Protein AF-A0AAX0L512-F1 (afdb_monomer)

Nearest PDB structures (foldseek):
  3iv7-assembly1_B  TM=4.456E-01  e=7.443E+00  Corynebacterium glutamicum

Sequence (121 aa):
MRRSILAVALVLLPCAAQAHPLSQRMAQCSGLFHAMSTFMSDPARAEKLDKAGIAWRAAAVSQAQGEGQVDPAGYVARYQRESYEDWRGRGKLSAFSEDFRDWAKYCNSLAKSKGLTIMPD

pLDDT: mean 87.28, std 16.09, range [44.06, 98.56]

Foldseek 3Di:
DDDDDPDDPPPPDPPPPPPPQVLLLLLLQLLLLQLQLVVDPDVVSSVLSNQLSVLSLVVSLVSQVVVVPPRSNVSSVVSSNVNNCVSNVVPPCCCVDPVVVVSVVVNVVVCVVVVHPRDDD

Radius of gyration: 20.51 Å; Cα contacts (8 Å, |Δi|>4): 131; chains: 1; bounding box: 53×67×30 Å

Solvent-accessible surface area (backbone atoms only — not comparable to full-atom values): 6643 Å² total; per-residue (Å²): 141,83,86,81,81,81,80,81,81,78,80,80,71,76,81,74,76,76,74,73,58,66,22,49,57,33,6,30,44,12,9,41,30,42,30,53,21,75,65,46,87,50,65,71,59,16,51,55,29,37,54,25,12,51,50,28,40,54,53,10,28,55,42,19,50,76,70,65,45,93,53,23,62,62,55,25,53,49,38,16,47,56,31,19,53,50,49,48,72,60,34,79,67,37,75,75,37,68,66,41,52,53,49,54,51,48,45,52,54,53,28,58,78,67,73,46,93,48,74,82,129

Structure (mmCIF, N/CA/C/O backbone):
data_AF-A0AAX0L512-F1
#
_entry.id   AF-A0AAX0L512-F1
#
loop_
_atom_site.group_PDB
_atom_site.id
_atom_site.type_symbol
_atom_site.label_atom_id
_atom_site.label_alt_id
_atom_site.label_comp_id
_atom_site.label_asym_id
_atom_site.label_entity_id
_atom_site.label_seq_id
_atom_site.pdbx_PDB_ins_code
_atom_site.Cartn_x
_atom_site.Cartn_y
_atom_site.Cartn_z
_atom_site.occupancy
_atom_site.B_iso_or_equiv
_atom_site.auth_seq_id
_atom_site.auth_comp_id
_atom_site.auth_asym_id
_atom_site.auth_atom_id
_atom_site.pdbx_PDB_model_num
ATOM 1 N N . MET A 1 1 ? -40.399 55.710 11.648 1.00 46.66 1 MET A N 1
ATOM 2 C CA . MET A 1 1 ? -39.045 55.284 11.230 1.00 46.66 1 MET A CA 1
ATOM 3 C C . MET A 1 1 ? -38.701 54.000 11.968 1.00 46.66 1 MET A C 1
ATOM 5 O O . MET A 1 1 ? -38.545 54.038 13.179 1.00 46.66 1 MET A O 1
ATOM 9 N N . ARG A 1 2 ? -38.670 52.853 11.284 1.00 44.06 2 ARG A N 1
ATOM 10 C CA . ARG A 1 2 ? -38.240 51.578 11.878 1.00 44.06 2 ARG A CA 1
ATOM 11 C C . ARG A 1 2 ? -37.686 50.706 10.751 1.00 44.06 2 ARG A C 1
ATOM 13 O O . ARG A 1 2 ? -38.438 50.071 10.025 1.00 44.06 2 ARG A O 1
ATOM 20 N N . ARG A 1 3 ? -36.375 50.805 10.521 1.00 49.69 3 ARG A N 1
ATOM 21 C CA . ARG A 1 3 ? -35.648 49.953 9.574 1.00 49.69 3 ARG A CA 1
ATOM 22 C C . ARG A 1 3 ? -35.334 48.651 10.301 1.00 49.69 3 ARG A C 1
ATOM 24 O O . ARG A 1 3 ? -34.448 48.625 11.149 1.00 49.69 3 ARG A O 1
ATOM 31 N N . SER A 1 4 ? -36.109 47.611 10.020 1.00 53.38 4 SER A N 1
ATOM 32 C CA . SER A 1 4 ? -35.829 46.259 10.497 1.00 53.38 4 SER A CA 1
ATOM 33 C C . SER A 1 4 ? -34.590 45.733 9.775 1.00 53.38 4 SER A C 1
ATOM 35 O O . SER A 1 4 ? -34.595 45.563 8.558 1.00 53.38 4 SER A O 1
ATOM 37 N N . ILE A 1 5 ? -33.519 45.535 10.537 1.00 58.78 5 ILE A N 1
ATOM 38 C CA . ILE A 1 5 ? -32.277 44.896 10.107 1.00 58.78 5 ILE A CA 1
ATOM 39 C C . ILE A 1 5 ? -32.580 43.400 9.969 1.00 58.78 5 ILE A C 1
ATOM 41 O O . ILE A 1 5 ? -32.822 42.726 10.969 1.00 58.78 5 ILE A O 1
ATOM 45 N N . LEU A 1 6 ? -32.616 42.888 8.737 1.00 56.25 6 LEU A N 1
ATOM 46 C CA . LEU A 1 6 ? -32.681 41.451 8.477 1.00 56.25 6 LEU A CA 1
ATOM 47 C C . LEU A 1 6 ? -31.270 40.875 8.671 1.00 56.25 6 LEU A C 1
ATOM 49 O O . LEU A 1 6 ? -30.386 41.074 7.839 1.00 56.25 6 LEU A O 1
ATOM 53 N N . ALA A 1 7 ? -31.050 40.202 9.797 1.00 55.50 7 ALA A N 1
ATOM 54 C CA . ALA A 1 7 ? -29.836 39.440 10.053 1.00 55.50 7 ALA A CA 1
ATOM 55 C C . ALA A 1 7 ? -29.853 38.161 9.198 1.00 55.50 7 ALA A C 1
ATOM 57 O O . ALA A 1 7 ? -30.618 37.235 9.462 1.00 55.50 7 ALA A O 1
ATOM 58 N N . VAL A 1 8 ? -29.017 38.117 8.161 1.00 60.25 8 VAL A N 1
ATOM 59 C CA . VAL A 1 8 ? -28.722 36.892 7.410 1.00 60.25 8 VAL A CA 1
ATOM 60 C C . VAL A 1 8 ? -27.782 36.047 8.268 1.00 60.25 8 VAL A C 1
ATOM 62 O O . VAL A 1 8 ? -26.588 36.322 8.361 1.00 60.25 8 VAL A O 1
ATOM 65 N N . ALA A 1 9 ? -28.336 35.037 8.936 1.00 57.09 9 ALA A N 1
ATOM 66 C CA . ALA A 1 9 ? -27.562 34.004 9.610 1.00 57.09 9 ALA A CA 1
ATOM 67 C C . ALA A 1 9 ? -26.905 33.110 8.546 1.00 57.09 9 ALA A C 1
ATOM 69 O O . ALA A 1 9 ? -27.521 32.185 8.018 1.00 57.09 9 ALA A O 1
ATOM 70 N N . LEU A 1 10 ? -25.656 33.424 8.199 1.00 60.03 10 LEU A N 1
ATOM 71 C CA . LEU A 1 10 ? -24.809 32.569 7.377 1.00 60.03 10 LEU A CA 1
ATOM 72 C C . LEU A 1 10 ? -24.442 31.334 8.216 1.00 60.03 10 LEU A C 1
ATOM 74 O O . LEU A 1 10 ? -23.561 31.385 9.074 1.00 60.03 10 LEU A O 1
ATOM 78 N N . VAL A 1 11 ? -25.166 30.235 8.016 1.00 60.56 11 VAL A N 1
ATOM 79 C CA . VAL A 1 11 ? -24.847 28.938 8.620 1.00 60.56 11 VAL A CA 1
ATOM 80 C C . VAL A 1 11 ? -23.543 28.439 7.993 1.00 60.56 11 VAL A C 1
ATOM 82 O O . VAL A 1 11 ? -23.535 27.864 6.907 1.00 60.56 11 VAL A O 1
ATOM 85 N N . LEU A 1 12 ? -22.426 28.685 8.679 1.00 53.69 12 LEU A N 1
ATOM 86 C CA . LEU A 1 12 ? -21.143 28.027 8.447 1.00 53.69 12 LEU A CA 1
ATOM 87 C C . LEU A 1 12 ? -21.283 26.554 8.854 1.00 53.69 12 LEU A C 1
ATOM 89 O O . LEU A 1 12 ? -20.938 26.173 9.970 1.00 53.69 12 LEU A O 1
ATOM 93 N N . LEU A 1 13 ? -21.836 25.724 7.968 1.00 57.03 13 LEU A N 1
ATOM 94 C CA . LEU A 1 13 ? -21.725 24.274 8.098 1.00 57.03 13 LEU A CA 1
ATOM 95 C C . LEU A 1 13 ? -20.242 23.911 7.942 1.00 57.03 13 LEU A C 1
ATOM 97 O O . LEU A 1 13 ? -19.671 24.182 6.881 1.00 57.03 13 LEU A O 1
ATOM 101 N N . PRO A 1 14 ? -19.588 23.328 8.962 1.00 54.75 14 PRO A N 1
ATOM 102 C CA . PRO A 1 14 ? -18.237 22.834 8.790 1.00 54.75 14 PRO A CA 1
ATOM 103 C C . PRO A 1 14 ? -18.291 21.731 7.735 1.00 54.75 14 PRO A C 1
ATOM 105 O O . PRO A 1 14 ? -18.981 20.726 7.910 1.00 54.75 14 PRO A O 1
ATOM 108 N N . CYS A 1 15 ? -17.574 21.929 6.626 1.00 46.22 15 CYS A N 1
ATOM 109 C CA . CYS A 1 15 ? -17.217 20.849 5.718 1.00 46.22 15 CYS A CA 1
ATOM 110 C C . CYS A 1 15 ? -16.528 19.773 6.558 1.00 46.22 15 CYS A C 1
ATOM 112 O O . CYS A 1 15 ? -15.344 19.887 6.877 1.00 46.22 15 CYS A O 1
ATOM 114 N N . ALA A 1 16 ? -17.272 18.740 6.945 1.00 49.16 16 ALA A N 1
ATOM 115 C CA . ALA A 1 16 ? -16.690 17.494 7.386 1.00 49.16 16 ALA A CA 1
ATOM 116 C C . ALA A 1 16 ? -15.896 16.974 6.189 1.00 49.16 16 ALA A C 1
ATOM 118 O O . ALA A 1 16 ? -16.459 16.394 5.263 1.00 49.16 16 ALA A O 1
ATOM 119 N N . ALA A 1 17 ? -14.593 17.253 6.167 1.00 50.84 17 ALA A N 1
ATOM 120 C CA . ALA A 1 17 ? -13.665 16.537 5.319 1.00 50.84 17 ALA A CA 1
ATOM 121 C C . ALA A 1 17 ? -13.833 15.065 5.696 1.00 50.84 17 ALA A C 1
ATOM 123 O O . ALA A 1 17 ? -13.363 14.633 6.748 1.00 50.84 17 ALA A O 1
ATOM 124 N N . GLN A 1 18 ? -14.614 14.328 4.905 1.00 49.44 18 GLN A N 1
ATOM 125 C CA . GLN A 1 18 ? -14.831 12.906 5.106 1.00 49.44 18 GLN A 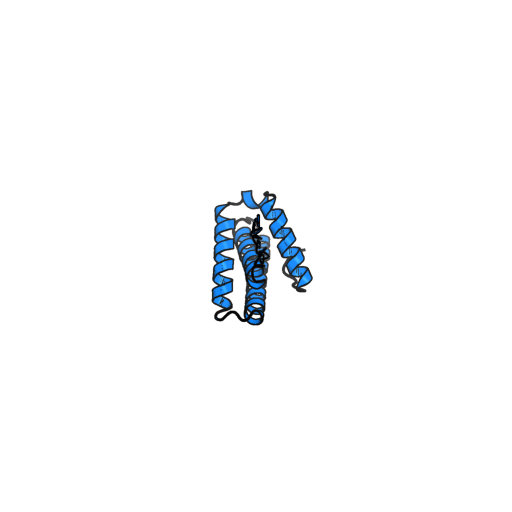CA 1
ATOM 126 C C . GLN A 1 18 ? -13.469 12.244 4.922 1.00 49.44 18 GLN A C 1
ATOM 128 O O . GLN A 1 18 ? -13.008 12.022 3.803 1.00 49.44 18 GLN A O 1
ATOM 133 N N . ALA A 1 19 ? -12.773 12.014 6.033 1.00 65.38 19 ALA A N 1
ATOM 134 C CA . ALA A 1 19 ? -11.562 11.227 6.042 1.00 65.38 19 ALA A CA 1
ATOM 135 C C . ALA A 1 19 ? -11.940 9.858 5.470 1.00 65.38 19 ALA A C 1
ATOM 137 O O . ALA A 1 19 ? -12.763 9.150 6.050 1.00 65.38 19 ALA A O 1
ATOM 138 N N . HIS A 1 20 ? -11.411 9.536 4.288 1.00 75.06 20 HIS A N 1
ATOM 139 C CA . HIS A 1 20 ? -11.634 8.241 3.652 1.00 75.06 20 HIS A CA 1
ATOM 140 C C . HIS A 1 20 ? -11.384 7.115 4.667 1.00 75.06 20 HIS A C 1
ATOM 142 O O . HIS A 1 20 ? -10.404 7.219 5.418 1.00 75.06 20 HIS A O 1
ATOM 148 N N . PRO A 1 21 ? -12.211 6.051 4.688 1.00 91.19 21 PRO A N 1
ATOM 149 C CA . PRO A 1 21 ? -12.011 4.930 5.598 1.00 91.19 21 PRO A CA 1
ATOM 150 C C . PRO A 1 21 ? -10.578 4.405 5.512 1.00 91.19 21 PRO A C 1
ATOM 152 O O . PRO A 1 21 ? -9.982 4.350 4.432 1.00 91.19 21 PRO A O 1
ATOM 155 N N . LEU A 1 22 ? -9.986 4.037 6.644 1.00 95.12 22 LEU A N 1
ATOM 156 C CA . LEU A 1 22 ? -8.577 3.662 6.672 1.00 95.12 22 LEU A CA 1
ATOM 157 C C . LEU A 1 22 ? -8.334 2.389 5.861 1.00 95.12 22 LEU A C 1
ATOM 159 O O . LEU A 1 22 ? -7.322 2.288 5.167 1.00 95.12 22 LEU A O 1
ATOM 163 N N . SER A 1 23 ? -9.299 1.467 5.862 1.00 96.94 23 SER A N 1
ATOM 164 C CA . SER A 1 23 ? -9.276 0.280 5.004 1.00 96.94 23 SER A CA 1
ATOM 165 C C . SER A 1 23 ? -9.145 0.608 3.513 1.00 96.94 23 SER A C 1
ATOM 167 O O . SER A 1 23 ? -8.442 -0.104 2.796 1.00 96.94 23 SER A O 1
ATOM 169 N N . GLN A 1 24 ? -9.731 1.716 3.040 1.00 97.50 24 GLN A N 1
ATOM 170 C CA . GLN A 1 24 ? -9.576 2.176 1.656 1.00 97.50 24 GLN A CA 1
ATOM 171 C C . GLN A 1 24 ? -8.128 2.579 1.374 1.00 97.50 24 GLN A C 1
ATOM 173 O O . GLN A 1 24 ? -7.563 2.182 0.357 1.00 97.50 24 GLN A O 1
ATOM 178 N N . ARG A 1 25 ? -7.502 3.340 2.277 1.00 96.50 25 ARG A N 1
ATOM 179 C CA . ARG A 1 25 ? -6.100 3.755 2.125 1.00 96.50 25 ARG A CA 1
ATOM 180 C C . ARG A 1 25 ? -5.143 2.562 2.143 1.00 96.50 25 ARG A C 1
ATOM 182 O O . ARG A 1 25 ? -4.212 2.506 1.344 1.00 96.50 25 ARG A O 1
ATOM 189 N N . MET A 1 26 ? -5.406 1.579 3.000 1.00 97.50 26 MET A N 1
ATOM 190 C CA . MET A 1 26 ? -4.642 0.327 3.051 1.00 97.50 26 MET A CA 1
ATOM 191 C C . MET A 1 26 ? -4.812 -0.498 1.766 1.00 97.50 26 MET A C 1
ATOM 193 O O . MET A 1 26 ? -3.838 -1.035 1.240 1.00 97.50 26 MET A O 1
ATOM 197 N N . ALA A 1 27 ? -6.029 -0.551 1.215 1.00 98.25 27 ALA A N 1
ATOM 198 C CA . ALA A 1 27 ? -6.297 -1.193 -0.070 1.00 98.25 27 ALA A CA 1
ATOM 199 C C . ALA A 1 27 ? -5.547 -0.506 -1.226 1.00 98.25 27 ALA A C 1
ATOM 201 O O . ALA A 1 27 ? -5.004 -1.182 -2.096 1.00 98.25 27 ALA A O 1
ATOM 202 N N . GLN A 1 28 ? -5.454 0.827 -1.211 1.00 98.12 28 GLN A N 1
ATOM 203 C CA . GLN A 1 28 ? -4.684 1.591 -2.200 1.00 98.12 28 GLN A CA 1
ATOM 204 C C . GLN A 1 28 ? -3.180 1.287 -2.110 1.00 98.12 28 GLN A C 1
ATOM 206 O O . GLN A 1 28 ? -2.540 1.076 -3.137 1.00 98.12 28 GLN A O 1
ATOM 211 N N . CYS A 1 29 ? -2.625 1.140 -0.900 1.00 97.31 29 CYS A N 1
ATOM 212 C CA . CYS A 1 29 ? -1.256 0.641 -0.744 1.00 97.31 29 CYS A CA 1
ATOM 213 C C . CYS A 1 29 ? -1.092 -0.750 -1.379 1.00 97.31 29 CYS A C 1
ATOM 215 O O . CYS A 1 29 ? -0.161 -0.955 -2.151 1.00 97.31 29 CYS A O 1
ATOM 217 N N . SER A 1 30 ? -2.023 -1.683 -1.150 1.00 97.88 30 SER A N 1
ATOM 218 C CA . SER A 1 30 ? -1.990 -2.997 -1.816 1.00 97.88 30 SER A CA 1
ATOM 219 C C . SER A 1 30 ? -1.934 -2.875 -3.345 1.00 97.88 30 SER A C 1
ATOM 221 O O . SER A 1 30 ? -1.082 -3.496 -3.983 1.00 97.88 30 SER A O 1
ATOM 223 N N . GLY A 1 31 ? -2.799 -2.038 -3.928 1.00 97.75 31 GLY A N 1
ATOM 224 C CA . GLY A 1 31 ? -2.850 -1.808 -5.373 1.00 97.75 31 GLY A CA 1
ATOM 225 C C . GLY A 1 31 ? -1.541 -1.254 -5.932 1.00 97.75 31 GLY A C 1
ATOM 226 O O . GLY A 1 31 ? -1.034 -1.775 -6.924 1.00 97.75 31 GLY A O 1
ATOM 227 N N . LEU A 1 32 ? -0.949 -0.268 -5.252 1.00 96.56 32 LEU A N 1
ATOM 228 C CA . LEU A 1 32 ? 0.360 0.286 -5.598 1.00 96.56 32 LEU A CA 1
ATOM 229 C C . LEU A 1 32 ? 1.453 -0.791 -5.630 1.00 96.56 32 LEU A C 1
ATOM 231 O O . LEU A 1 32 ? 2.165 -0.909 -6.625 1.00 96.56 32 LEU A O 1
ATOM 235 N N . PHE A 1 33 ? 1.593 -1.587 -4.565 1.00 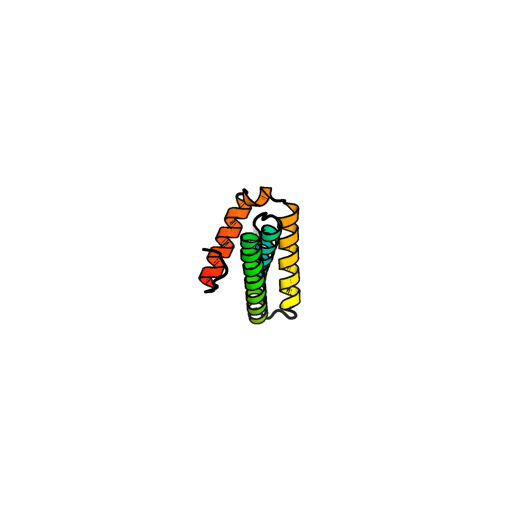95.75 33 PHE A N 1
ATOM 236 C CA . PHE A 1 33 ? 2.657 -2.595 -4.471 1.00 95.75 33 PHE A CA 1
ATOM 237 C C . PHE A 1 33 ? 2.519 -3.687 -5.542 1.00 95.75 33 PHE A C 1
ATOM 239 O O . PHE A 1 33 ? 3.514 -4.041 -6.178 1.00 95.75 33 PHE A O 1
ATOM 246 N N . HIS A 1 34 ? 1.296 -4.151 -5.815 1.00 96.75 34 HIS A N 1
ATOM 247 C CA . HIS A 1 34 ? 1.045 -5.074 -6.925 1.00 96.75 34 HIS A CA 1
ATOM 248 C C . HIS A 1 34 ? 1.304 -4.434 -8.293 1.00 96.75 34 HIS A C 1
ATOM 250 O O . HIS A 1 34 ? 1.827 -5.092 -9.183 1.00 96.75 34 HIS A O 1
ATOM 256 N N . ALA A 1 35 ? 0.971 -3.158 -8.500 1.00 95.69 35 ALA A N 1
ATOM 257 C CA . ALA A 1 35 ? 1.271 -2.500 -9.771 1.00 95.69 35 ALA A CA 1
ATOM 258 C C . ALA A 1 35 ? 2.787 -2.420 -9.990 1.00 95.69 35 ALA A C 1
ATOM 260 O O . ALA A 1 35 ? 3.285 -2.769 -11.061 1.00 95.69 35 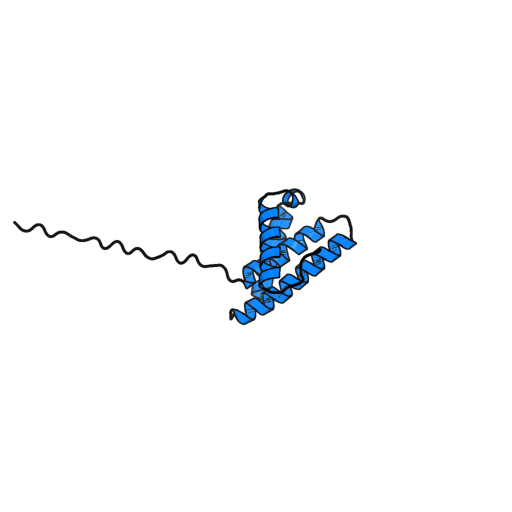ALA A O 1
ATOM 261 N N . MET A 1 36 ? 3.536 -2.039 -8.953 1.00 93.75 36 MET A N 1
ATOM 262 C CA . MET A 1 36 ? 4.991 -1.935 -9.031 1.00 93.75 36 MET A CA 1
ATOM 263 C C . MET A 1 36 ? 5.675 -3.285 -9.245 1.00 93.75 36 MET A C 1
ATOM 265 O O . MET A 1 36 ? 6.674 -3.328 -9.962 1.00 93.75 36 MET A O 1
ATOM 269 N N . SER A 1 37 ? 5.146 -4.384 -8.689 1.00 94.88 37 SER A N 1
ATOM 270 C CA . SER A 1 37 ? 5.710 -5.719 -8.929 1.00 94.88 37 SER A CA 1
ATOM 271 C C . SER A 1 37 ? 5.704 -6.078 -10.418 1.00 94.88 37 SER A C 1
ATOM 273 O O . SER A 1 37 ? 6.676 -6.649 -10.905 1.00 94.88 37 SER A O 1
ATOM 275 N N . THR A 1 38 ? 4.686 -5.644 -11.175 1.00 94.81 38 THR A N 1
ATOM 276 C CA . THR A 1 38 ? 4.605 -5.895 -12.627 1.00 94.81 38 THR A CA 1
ATOM 277 C C . THR A 1 38 ? 5.630 -5.128 -13.462 1.00 94.81 38 THR A C 1
ATOM 279 O O . THR A 1 38 ? 5.871 -5.479 -14.616 1.00 94.81 38 THR A O 1
ATOM 282 N N . PHE A 1 39 ? 6.243 -4.084 -12.902 1.00 92.62 39 PHE A N 1
ATOM 283 C CA . PHE A 1 39 ? 7.269 -3.291 -13.579 1.00 92.62 39 PHE A CA 1
ATOM 284 C C . PHE A 1 39 ? 8.695 -3.746 -13.255 1.00 92.62 39 PHE A C 1
ATOM 286 O O . PHE A 1 39 ? 9.647 -3.216 -13.832 1.00 92.62 39 PHE A O 1
ATOM 293 N N . MET A 1 40 ? 8.865 -4.697 -12.333 1.00 92.19 40 MET A N 1
ATOM 294 C CA . MET A 1 40 ? 10.181 -5.184 -11.933 1.00 92.19 40 MET A CA 1
ATOM 295 C C . MET A 1 40 ? 10.711 -6.232 -12.913 1.00 92.19 40 MET A C 1
ATOM 297 O O . MET A 1 40 ? 10.061 -7.239 -13.175 1.00 92.19 40 MET A O 1
ATOM 301 N N . SER A 1 41 ? 11.939 -6.028 -13.394 1.00 93.56 41 SER A N 1
ATOM 302 C CA . SER A 1 41 ? 12.661 -7.038 -14.183 1.00 93.56 41 SER A CA 1
ATOM 303 C C . SER A 1 41 ? 13.308 -8.125 -13.319 1.00 93.56 41 SER A C 1
ATOM 305 O O . SER A 1 41 ? 13.537 -9.230 -13.797 1.00 93.56 41 SER A O 1
ATOM 307 N N . ASP A 1 42 ? 13.641 -7.806 -12.066 1.00 96.00 42 ASP A N 1
ATOM 308 C CA . ASP A 1 42 ? 14.207 -8.760 -11.109 1.00 96.00 42 ASP A CA 1
ATOM 309 C C . ASP A 1 42 ? 13.066 -9.546 -10.436 1.00 96.00 42 ASP A C 1
ATOM 311 O O . ASP A 1 42 ? 12.267 -8.939 -9.708 1.00 96.00 42 ASP A O 1
ATOM 315 N N . PRO A 1 43 ? 12.978 -10.874 -10.641 1.00 95.25 43 PRO A N 1
ATOM 316 C CA . PRO A 1 43 ? 11.888 -11.685 -10.109 1.00 95.25 43 PRO A CA 1
ATOM 317 C C . PRO A 1 43 ? 11.853 -11.704 -8.577 1.00 95.25 43 PRO A C 1
ATOM 319 O O . PRO A 1 43 ? 10.767 -11.699 -8.001 1.00 95.25 43 PRO A O 1
ATOM 322 N N . ALA A 1 44 ? 13.004 -11.648 -7.900 1.00 95.25 44 ALA A N 1
ATOM 323 C CA . ALA A 1 44 ? 13.043 -11.651 -6.439 1.00 95.25 44 ALA A CA 1
ATOM 324 C C . ALA A 1 44 ? 12.462 -10.349 -5.863 1.00 95.25 44 ALA A C 1
ATOM 326 O O . ALA A 1 44 ? 11.744 -10.354 -4.860 1.00 95.25 44 ALA A O 1
ATOM 327 N N . ARG A 1 45 ? 12.725 -9.213 -6.523 1.00 92.81 45 ARG A N 1
ATOM 328 C CA . ARG A 1 45 ? 12.131 -7.918 -6.149 1.00 92.81 45 ARG A CA 1
ATOM 329 C C . ARG A 1 45 ? 10.646 -7.857 -6.479 1.00 92.81 45 ARG A C 1
ATOM 331 O O . ARG A 1 45 ? 9.882 -7.341 -5.665 1.00 92.81 45 ARG A O 1
ATOM 338 N N . ALA A 1 46 ? 10.246 -8.384 -7.636 1.00 95.12 46 ALA A N 1
ATOM 339 C CA . ALA A 1 46 ? 8.840 -8.491 -8.014 1.00 95.12 46 ALA A CA 1
ATOM 340 C C . ALA A 1 46 ? 8.055 -9.274 -6.951 1.00 95.12 46 ALA A C 1
ATOM 342 O O . ALA A 1 46 ? 7.049 -8.785 -6.443 1.00 95.12 46 ALA A O 1
ATOM 343 N N . GLU A 1 47 ? 8.573 -10.432 -6.536 1.00 95.44 47 GLU A N 1
ATOM 344 C CA . GLU A 1 47 ? 7.965 -11.266 -5.499 1.00 95.44 47 GLU A CA 1
ATOM 345 C C . GLU A 1 47 ? 7.894 -10.550 -4.140 1.00 95.44 47 GLU A C 1
ATOM 347 O O . GLU A 1 47 ? 6.872 -10.620 -3.455 1.00 95.44 47 GLU A O 1
ATOM 352 N N . LYS A 1 48 ? 8.945 -9.813 -3.747 1.00 93.75 48 LYS A N 1
ATOM 353 C CA . LYS A 1 48 ? 8.954 -9.030 -2.496 1.00 93.75 48 LYS A CA 1
ATOM 354 C C . LYS A 1 48 ? 7.836 -7.977 -2.488 1.00 93.75 48 LYS A C 1
ATOM 356 O O . LYS A 1 48 ? 7.144 -7.828 -1.482 1.00 93.75 48 LYS A O 1
ATOM 361 N N . LEU A 1 49 ? 7.640 -7.269 -3.603 1.00 94.56 49 LEU A N 1
ATOM 362 C CA . LEU A 1 49 ? 6.568 -6.277 -3.754 1.00 94.56 49 LEU A CA 1
ATOM 363 C C . LEU A 1 49 ? 5.182 -6.928 -3.801 1.00 94.56 49 LEU A C 1
ATOM 365 O O . LEU A 1 49 ? 4.254 -6.421 -3.177 1.00 94.56 49 LEU A O 1
ATOM 369 N N . ASP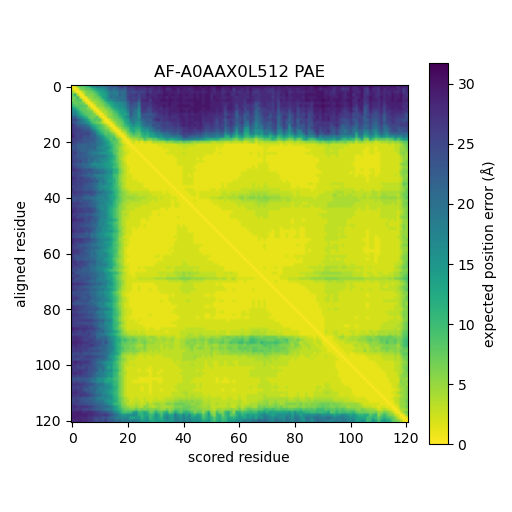 A 1 50 ? 5.041 -8.062 -4.484 1.00 96.06 50 ASP A N 1
ATOM 370 C CA . ASP A 1 50 ? 3.773 -8.789 -4.550 1.00 96.06 50 ASP A CA 1
ATOM 371 C C . ASP A 1 50 ? 3.327 -9.276 -3.162 1.00 96.06 50 ASP A C 1
ATOM 373 O O . ASP A 1 50 ? 2.201 -9.016 -2.734 1.00 96.06 50 ASP A O 1
ATOM 377 N N . LYS A 1 51 ? 4.255 -9.857 -2.390 1.00 95.44 51 LYS A N 1
ATOM 378 C CA . LYS A 1 51 ? 4.034 -10.232 -0.984 1.00 95.44 51 LYS A CA 1
ATOM 379 C C . LYS A 1 51 ? 3.619 -9.039 -0.123 1.00 95.44 51 LYS A C 1
ATOM 381 O O . LYS A 1 51 ? 2.711 -9.169 0.699 1.00 95.44 51 LYS A O 1
ATOM 386 N N . ALA A 1 52 ? 4.236 -7.874 -0.328 1.00 94.69 52 ALA A N 1
ATOM 387 C CA . ALA A 1 52 ? 3.834 -6.649 0.357 1.00 94.69 52 ALA A CA 1
ATOM 388 C C . ALA A 1 52 ? 2.396 -6.234 -0.014 1.00 94.69 52 ALA A C 1
ATOM 390 O O . ALA A 1 52 ? 1.603 -5.880 0.862 1.00 94.69 52 ALA A O 1
ATOM 391 N N . GLY A 1 53 ? 2.030 -6.340 -1.295 1.00 96.44 53 GLY A N 1
ATOM 392 C CA . GLY A 1 53 ? 0.669 -6.118 -1.784 1.00 96.44 53 GLY A CA 1
ATOM 393 C C . GLY A 1 53 ? -0.361 -7.039 -1.120 1.00 96.44 53 GLY A C 1
ATOM 394 O O . GLY A 1 53 ? -1.398 -6.562 -0.644 1.00 96.44 53 GLY A O 1
ATOM 395 N N . ILE A 1 54 ? -0.047 -8.332 -0.997 1.00 96.81 54 ILE A N 1
ATOM 396 C CA . ILE A 1 54 ? -0.889 -9.334 -0.321 1.00 96.81 54 ILE A CA 1
ATOM 397 C C . ILE A 1 54 ? -1.074 -8.984 1.159 1.00 96.81 54 ILE A C 1
ATOM 399 O O . ILE A 1 54 ? -2.202 -8.992 1.662 1.00 96.81 54 ILE A O 1
ATOM 403 N N . ALA A 1 55 ? 0.010 -8.639 1.855 1.00 96.06 55 ALA A N 1
ATOM 404 C CA . ALA A 1 55 ? -0.042 -8.284 3.270 1.00 96.06 55 ALA A CA 1
ATOM 405 C C . ALA A 1 55 ? -0.897 -7.026 3.512 1.00 96.06 55 ALA A C 1
ATOM 407 O O . ALA A 1 55 ? -1.729 -7.008 4.423 1.00 96.06 55 ALA A O 1
ATOM 408 N N . TRP A 1 56 ? -0.776 -6.010 2.649 1.00 97.56 56 TRP A N 1
ATOM 409 C CA . TRP A 1 56 ? -1.652 -4.837 2.685 1.00 97.56 56 TRP A CA 1
ATOM 410 C C . TRP A 1 56 ? -3.120 -5.188 2.483 1.00 97.56 56 TRP A C 1
ATOM 412 O O . TRP A 1 56 ? -3.964 -4.679 3.218 1.00 97.56 56 TRP A O 1
ATOM 422 N N . ARG A 1 57 ? -3.437 -6.062 1.520 1.00 98.19 57 ARG A N 1
ATOM 423 C CA . ARG A 1 57 ? -4.816 -6.502 1.274 1.00 98.19 57 ARG A CA 1
ATOM 424 C C . ARG A 1 57 ? -5.400 -7.177 2.512 1.00 98.19 57 ARG A C 1
ATOM 426 O O . ARG A 1 57 ? -6.505 -6.834 2.921 1.00 98.19 57 ARG A O 1
ATOM 433 N N . ALA A 1 58 ? -4.665 -8.105 3.122 1.00 97.44 58 ALA A N 1
ATOM 434 C CA . ALA A 1 58 ? -5.114 -8.806 4.323 1.00 97.44 58 ALA A CA 1
ATOM 435 C C . ALA A 1 58 ? -5.377 -7.830 5.484 1.00 97.44 58 ALA A C 1
ATOM 437 O O . ALA A 1 58 ? -6.439 -7.869 6.109 1.00 97.44 58 ALA A O 1
ATOM 438 N N . ALA A 1 59 ? -4.449 -6.899 5.718 1.00 97.19 59 ALA A N 1
ATOM 439 C CA . ALA A 1 59 ? -4.596 -5.882 6.751 1.00 97.19 59 ALA A CA 1
ATOM 440 C C . ALA A 1 59 ? -5.772 -4.928 6.462 1.00 97.19 59 ALA A C 1
ATOM 442 O O . ALA A 1 59 ? -6.514 -4.567 7.374 1.00 97.19 59 ALA A O 1
ATOM 443 N N . ALA A 1 60 ? -5.990 -4.563 5.195 1.00 98.00 60 ALA A N 1
ATOM 444 C CA . ALA A 1 60 ? -7.114 -3.733 4.775 1.00 98.00 60 ALA A CA 1
ATOM 445 C C . ALA A 1 60 ? -8.464 -4.419 5.030 1.00 98.00 60 ALA A C 1
ATOM 447 O O . ALA A 1 60 ? -9.397 -3.756 5.473 1.00 98.00 60 ALA A O 1
ATOM 448 N N . VAL A 1 61 ? -8.573 -5.732 4.787 1.00 98.50 61 VAL A N 1
ATOM 449 C CA . VAL A 1 61 ? -9.812 -6.492 5.041 1.00 98.50 61 VAL A CA 1
ATOM 450 C C . VAL A 1 61 ? -10.127 -6.524 6.534 1.00 98.50 61 VAL A C 1
ATOM 452 O O . VAL A 1 61 ? -11.264 -6.258 6.918 1.00 98.50 61 VAL A O 1
ATOM 455 N N . SER A 1 62 ? -9.119 -6.772 7.374 1.00 97.62 62 SER A N 1
ATOM 456 C CA . SER A 1 62 ? -9.266 -6.719 8.835 1.00 97.62 62 SER A CA 1
ATOM 457 C C . SER A 1 62 ? -9.693 -5.322 9.313 1.00 97.62 62 SER A C 1
ATOM 459 O O . SER A 1 62 ? -10.634 -5.176 10.092 1.00 97.62 62 SER A O 1
ATOM 461 N N . GLN A 1 63 ? -9.083 -4.265 8.766 1.00 97.50 63 GLN A N 1
ATOM 462 C CA . GLN A 1 63 ? -9.475 -2.886 9.063 1.00 97.50 63 GLN A CA 1
ATOM 463 C C . GLN A 1 63 ? -10.910 -2.581 8.591 1.00 97.50 63 GLN A C 1
ATOM 465 O O . GLN A 1 63 ? -11.657 -1.943 9.324 1.00 97.50 63 GLN A O 1
ATOM 470 N N . ALA A 1 64 ? -11.324 -3.058 7.412 1.00 97.94 64 ALA A N 1
ATOM 471 C CA . ALA A 1 64 ? -12.678 -2.863 6.884 1.00 97.94 64 ALA A CA 1
ATOM 472 C C . ALA A 1 64 ? -13.742 -3.571 7.738 1.00 97.94 64 ALA A C 1
ATOM 474 O O . ALA A 1 64 ? -14.827 -3.028 7.939 1.00 97.94 64 ALA A O 1
ATOM 475 N N . GLN A 1 65 ? -13.424 -4.754 8.276 1.00 97.75 65 GLN A N 1
ATOM 476 C CA . GLN A 1 65 ?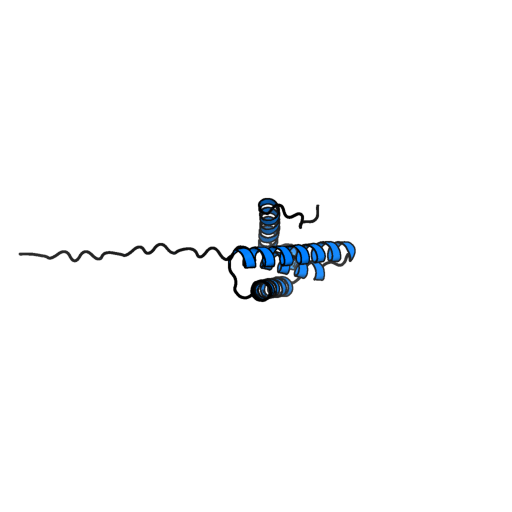 -14.265 -5.439 9.262 1.00 97.75 65 GLN A CA 1
ATOM 477 C C . GLN A 1 65 ? -14.429 -4.590 10.528 1.00 97.75 65 GLN A C 1
ATOM 479 O O . GLN A 1 65 ? -15.552 -4.373 10.976 1.00 97.75 65 GLN A O 1
ATOM 484 N N . GLY A 1 66 ? -13.327 -4.057 11.068 1.00 96.88 66 GLY A N 1
ATOM 485 C CA . GLY A 1 66 ? -13.357 -3.171 12.238 1.00 96.88 66 GLY A CA 1
ATOM 486 C C . GLY A 1 66 ? -14.085 -1.842 11.998 1.00 96.88 66 GLY A C 1
ATOM 487 O O . GLY A 1 66 ? -14.631 -1.261 12.930 1.00 96.88 66 GLY A O 1
ATOM 488 N N . GLU A 1 67 ? -14.133 -1.378 10.750 1.00 96.19 67 GLU A N 1
ATOM 489 C CA . GLU A 1 67 ? -14.888 -0.194 10.320 1.00 96.19 67 GLU A CA 1
ATOM 490 C C . GLU A 1 67 ? -16.377 -0.475 10.060 1.00 96.19 67 GLU A C 1
ATOM 492 O O . GLU A 1 67 ? -17.121 0.453 9.748 1.00 96.19 67 GLU A O 1
ATOM 497 N N . GLY A 1 68 ? -16.828 -1.728 10.184 1.00 97.06 68 GLY A N 1
ATOM 498 C CA . GLY A 1 68 ? -18.232 -2.102 10.008 1.00 97.06 68 GLY A CA 1
ATOM 499 C C . GLY A 1 68 ? -18.689 -2.184 8.549 1.00 97.06 68 GLY A C 1
ATOM 500 O O . GLY A 1 68 ? -19.880 -2.037 8.275 1.00 97.06 68 GLY A O 1
ATOM 501 N N . GLN A 1 69 ? -17.773 -2.406 7.599 1.00 97.00 69 GLN A N 1
ATOM 502 C CA . GLN A 1 69 ? -18.149 -2.627 6.200 1.00 97.00 69 GLN A CA 1
ATOM 503 C C . GLN A 1 69 ? -18.982 -3.909 6.054 1.00 97.00 69 GLN A C 1
ATOM 505 O O . GLN A 1 69 ? -18.622 -4.953 6.593 1.00 97.00 69 GLN A O 1
ATOM 510 N N . VAL A 1 70 ? -20.072 -3.840 5.281 1.00 96.00 70 VAL A N 1
ATOM 511 C CA . VAL A 1 70 ? -20.995 -4.974 5.059 1.00 96.00 70 VAL A CA 1
ATOM 512 C C . VAL A 1 70 ? -20.329 -6.103 4.267 1.00 96.00 70 VAL A C 1
ATOM 514 O O . VAL A 1 70 ? -20.504 -7.274 4.586 1.00 96.00 70 VAL A O 1
ATOM 517 N N . ASP A 1 71 ? -19.527 -5.747 3.263 1.00 97.75 71 ASP A N 1
ATOM 518 C CA . ASP A 1 71 ? -18.668 -6.667 2.514 1.00 97.75 71 ASP A CA 1
ATOM 519 C C . ASP A 1 71 ? -17.218 -6.150 2.547 1.00 97.75 71 ASP A C 1
ATOM 521 O O . ASP A 1 71 ? -16.783 -5.429 1.641 1.00 97.75 71 ASP A O 1
ATOM 525 N N . PRO A 1 72 ? -16.452 -6.474 3.604 1.00 97.88 72 PRO A N 1
ATOM 526 C CA . PRO A 1 72 ? -15.081 -5.997 3.772 1.00 97.88 72 PRO A CA 1
ATOM 527 C C . PRO A 1 72 ? -14.153 -6.421 2.630 1.00 97.88 72 PRO A C 1
ATOM 529 O O . PRO A 1 72 ? -13.310 -5.644 2.181 1.00 97.88 72 PRO A O 1
ATOM 532 N N . ALA A 1 73 ? -14.310 -7.654 2.142 1.00 98.25 73 ALA A N 1
ATOM 533 C CA . ALA A 1 73 ? -13.460 -8.204 1.096 1.00 98.25 73 ALA A CA 1
ATOM 534 C C . ALA A 1 73 ? -13.745 -7.548 -0.259 1.00 98.25 73 ALA A C 1
ATOM 536 O O . ALA A 1 73 ? -12.802 -7.150 -0.947 1.00 98.25 73 ALA A O 1
ATOM 537 N N . GLY A 1 74 ? -15.019 -7.390 -0.628 1.00 98.31 74 GLY A N 1
ATOM 538 C CA . GLY A 1 74 ? -15.415 -6.688 -1.847 1.00 98.31 74 GLY A CA 1
ATOM 539 C C . GLY A 1 74 ? -15.052 -5.206 -1.809 1.00 98.31 74 GLY A C 1
ATOM 540 O O . GLY A 1 74 ? -14.509 -4.683 -2.786 1.00 98.31 74 GLY A O 1
ATOM 541 N N . TYR A 1 75 ? -15.248 -4.545 -0.662 1.00 97.94 75 TYR A N 1
ATOM 542 C CA . TYR A 1 75 ? -14.849 -3.152 -0.450 1.00 97.94 75 TYR A CA 1
ATOM 543 C C . TYR A 1 75 ? -13.348 -2.947 -0.703 1.00 97.94 75 TYR A C 1
ATOM 545 O O . TYR A 1 75 ? -12.963 -2.099 -1.510 1.00 97.94 75 TYR A O 1
ATOM 553 N N . VAL A 1 76 ? -12.494 -3.765 -0.078 1.00 98.56 76 VAL A N 1
ATOM 554 C CA . VAL A 1 76 ? -11.036 -3.707 -0.278 1.00 98.56 76 VAL A CA 1
ATOM 555 C C . VAL A 1 76 ? -10.651 -4.071 -1.707 1.00 98.56 76 VAL A C 1
ATOM 557 O O . VAL A 1 76 ? -9.837 -3.379 -2.316 1.00 98.56 76 VAL A O 1
ATOM 560 N N . ALA A 1 77 ? -11.241 -5.126 -2.275 1.00 98.44 77 ALA A N 1
ATOM 561 C CA . ALA A 1 77 ? -10.917 -5.578 -3.624 1.00 98.44 77 ALA A CA 1
ATOM 562 C C . ALA A 1 77 ? -11.206 -4.514 -4.691 1.00 98.44 77 ALA A C 1
ATOM 564 O O . ALA A 1 77 ? -10.472 -4.436 -5.678 1.00 98.44 77 ALA A O 1
ATOM 565 N N . ARG A 1 78 ? -12.248 -3.698 -4.494 1.00 98.31 78 ARG A N 1
ATOM 566 C CA . ARG A 1 78 ? -12.572 -2.564 -5.363 1.00 98.31 78 ARG A CA 1
ATOM 567 C C . ARG A 1 78 ? -11.456 -1.520 -5.352 1.00 98.31 78 ARG A C 1
ATOM 569 O O . ARG A 1 78 ? -10.865 -1.267 -6.396 1.00 98.31 78 ARG A O 1
ATOM 576 N N . TYR A 1 79 ? -11.103 -0.988 -4.183 1.00 98.38 79 TYR A N 1
ATOM 577 C CA . TYR A 1 79 ? -10.095 0.076 -4.082 1.00 98.38 79 TYR A CA 1
ATOM 578 C C . TYR A 1 79 ? -8.673 -0.388 -4.386 1.00 98.38 79 TYR A C 1
ATOM 580 O O . TYR A 1 79 ? -7.882 0.376 -4.939 1.00 98.38 79 TYR A O 1
ATOM 588 N N . GLN A 1 80 ? -8.348 -1.644 -4.073 1.00 98.50 80 GLN A N 1
ATOM 589 C CA . GLN A 1 80 ? -7.093 -2.244 -4.509 1.00 98.50 80 GLN A CA 1
ATOM 590 C C . GLN A 1 80 ? -7.001 -2.253 -6.036 1.00 98.50 80 GLN A C 1
ATOM 592 O O . GLN A 1 80 ? -5.966 -1.888 -6.583 1.00 98.50 80 GLN A O 1
ATOM 597 N N . ARG A 1 81 ? -8.076 -2.653 -6.727 1.00 98.31 81 ARG A N 1
ATOM 598 C CA . ARG A 1 81 ? -8.106 -2.722 -8.192 1.00 98.31 81 ARG A CA 1
ATOM 599 C C . ARG A 1 81 ? -8.051 -1.345 -8.832 1.00 98.31 81 ARG A C 1
ATOM 601 O O . ARG A 1 81 ? -7.270 -1.155 -9.751 1.00 98.31 81 ARG A O 1
ATOM 608 N N . GLU A 1 82 ? -8.838 -0.398 -8.329 1.00 98.19 82 GLU A N 1
ATOM 609 C CA . GLU A 1 82 ? -8.807 0.994 -8.794 1.00 98.19 82 GLU A CA 1
ATOM 610 C C . GLU A 1 82 ? -7.388 1.570 -8.696 1.00 98.19 82 GLU A C 1
ATOM 612 O O . GLU A 1 82 ? -6.881 2.133 -9.661 1.00 98.19 82 GLU A O 1
ATOM 617 N N . SER A 1 83 ? -6.710 1.361 -7.563 1.00 97.69 83 SER A N 1
ATOM 618 C CA . SER A 1 83 ? -5.336 1.830 -7.384 1.00 97.69 83 SER A CA 1
ATOM 619 C C . SER A 1 83 ? -4.329 1.073 -8.249 1.00 97.69 83 SER A C 1
ATOM 621 O O . SER A 1 83 ? -3.428 1.694 -8.806 1.00 97.69 83 SER A O 1
ATOM 623 N N . TYR A 1 84 ? -4.478 -0.247 -8.385 1.00 97.94 84 TYR A N 1
ATOM 624 C CA . TYR A 1 84 ? -3.632 -1.057 -9.257 1.00 97.94 84 TYR A CA 1
ATOM 625 C C . TYR A 1 84 ? -3.692 -0.560 -10.705 1.00 97.94 84 TYR A C 1
ATOM 627 O O . TYR A 1 84 ? -2.650 -0.293 -11.298 1.00 97.94 84 TYR A O 1
ATOM 635 N N . GLU A 1 85 ? -4.896 -0.394 -11.259 1.00 97.44 85 GLU A N 1
ATOM 636 C CA . GLU A 1 85 ? -5.073 0.055 -12.643 1.00 97.44 85 GLU A CA 1
ATOM 637 C C . GLU A 1 85 ? -4.607 1.498 -12.847 1.00 97.44 85 GLU A C 1
ATOM 639 O O . GLU A 1 85 ? -4.004 1.791 -13.876 1.00 97.44 8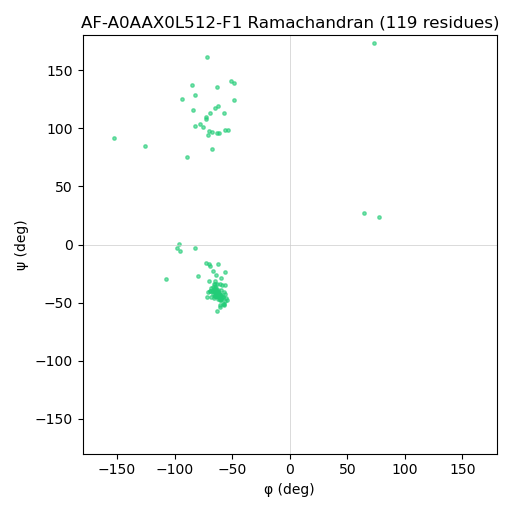5 GLU A O 1
ATOM 644 N N . ASP A 1 86 ? -4.806 2.385 -11.866 1.00 96.06 86 ASP A N 1
ATOM 645 C CA . ASP A 1 86 ? -4.276 3.753 -11.916 1.00 96.06 86 ASP A CA 1
ATOM 646 C C . ASP A 1 86 ? -2.741 3.754 -12.012 1.00 96.06 86 ASP A C 1
ATOM 648 O O . ASP A 1 86 ? -2.159 4.300 -12.953 1.00 96.06 86 ASP A O 1
ATOM 652 N N . TRP A 1 87 ? -2.059 3.062 -11.094 1.00 95.50 87 TRP A N 1
ATOM 653 C CA . TRP A 1 87 ? -0.596 2.971 -11.110 1.00 95.50 87 TRP A CA 1
ATOM 654 C C . TRP A 1 87 ? -0.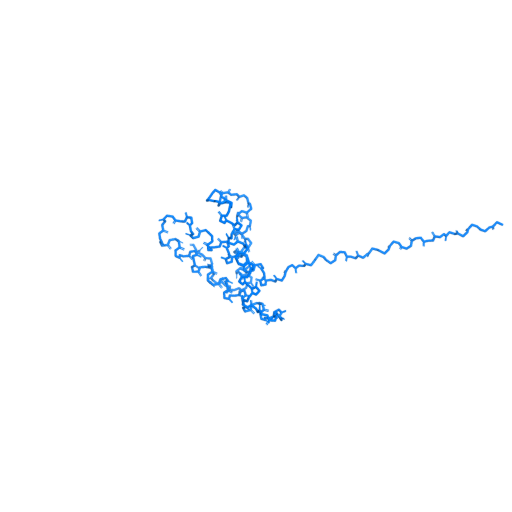059 2.259 -12.346 1.00 95.50 87 TRP A C 1
ATOM 656 O O . TRP A 1 87 ? 0.963 2.670 -12.901 1.00 95.50 87 TRP A O 1
ATOM 666 N N . ARG A 1 88 ? -0.757 1.223 -12.816 1.00 94.38 88 ARG A N 1
ATOM 667 C CA . ARG A 1 88 ? -0.391 0.519 -14.043 1.00 94.38 88 ARG A CA 1
ATOM 668 C C . ARG A 1 88 ? -0.556 1.416 -15.271 1.00 94.38 88 ARG A C 1
ATOM 670 O O . ARG A 1 88 ? 0.325 1.437 -16.129 1.00 94.38 88 ARG A O 1
ATOM 677 N N . GLY A 1 89 ? -1.646 2.181 -15.331 1.00 94.50 89 GLY A N 1
ATOM 678 C CA . GLY A 1 89 ? -1.970 3.109 -16.415 1.00 94.50 89 GLY A CA 1
ATOM 679 C C . GLY A 1 89 ? -0.989 4.276 -16.531 1.00 94.50 89 GLY A C 1
ATOM 680 O O . GLY A 1 89 ? -0.682 4.711 -17.639 1.00 94.50 89 GLY A O 1
ATOM 681 N N . ARG A 1 90 ? -0.415 4.726 -15.409 1.00 93.00 90 ARG A N 1
ATOM 682 C CA . ARG A 1 90 ? 0.666 5.733 -15.387 1.00 93.00 90 ARG A CA 1
ATOM 683 C C . ARG A 1 90 ? 1.994 5.205 -15.950 1.00 93.00 90 ARG A C 1
ATOM 685 O O . ARG A 1 90 ? 2.857 5.993 -16.337 1.00 93.00 90 ARG A O 1
ATOM 692 N N . GLY A 1 91 ? 2.151 3.882 -16.022 1.00 91.25 91 GLY A N 1
ATOM 693 C CA . GLY A 1 91 ? 3.319 3.201 -16.572 1.00 91.25 91 GLY A CA 1
ATOM 694 C C . GLY A 1 91 ? 4.562 3.269 -15.679 1.00 91.25 91 GLY A C 1
ATOM 695 O O . GLY A 1 91 ? 4.613 3.982 -14.684 1.00 91.25 91 GLY A O 1
ATOM 696 N N . LYS A 1 92 ? 5.623 2.551 -16.069 1.00 87.19 92 LYS A N 1
ATOM 697 C CA . LYS A 1 92 ? 6.848 2.380 -15.257 1.00 87.19 92 LYS A CA 1
ATOM 698 C C . LYS A 1 92 ? 7.549 3.679 -14.837 1.00 87.19 92 LYS A C 1
ATOM 700 O O . LYS A 1 92 ? 8.290 3.685 -13.859 1.00 87.19 92 LYS A O 1
ATOM 705 N N . LEU A 1 93 ? 7.348 4.773 -15.578 1.00 88.38 93 LEU A N 1
ATOM 706 C CA . LEU A 1 93 ? 7.942 6.070 -15.246 1.00 88.38 93 LEU A CA 1
ATOM 707 C C . LEU A 1 93 ? 7.280 6.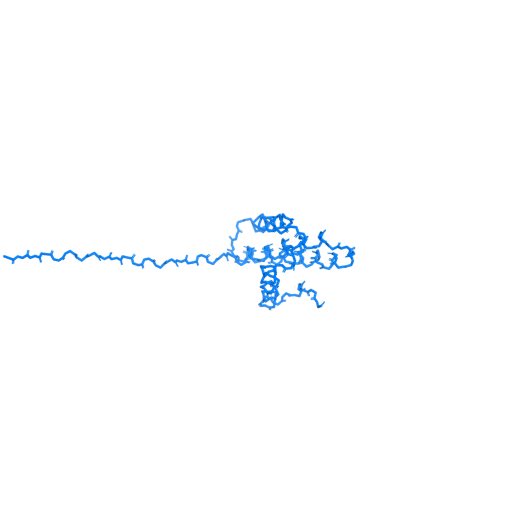718 -14.022 1.00 88.38 93 LEU A C 1
ATOM 709 O O . LEU A 1 93 ? 7.879 7.599 -13.408 1.00 88.38 93 LEU A O 1
ATOM 713 N N . SER A 1 94 ? 6.093 6.249 -13.620 1.00 87.00 94 SER A N 1
ATOM 714 C CA . SER A 1 94 ? 5.402 6.722 -12.422 1.00 87.00 94 SER A CA 1
ATOM 715 C C . SER A 1 94 ? 6.222 6.502 -11.154 1.00 87.00 94 SER A C 1
ATOM 717 O O . SER A 1 94 ? 6.124 7.310 -10.245 1.00 87.00 94 SER A O 1
ATOM 719 N N . ALA A 1 95 ? 7.080 5.478 -11.103 1.00 84.25 95 ALA A N 1
ATOM 720 C CA . ALA A 1 95 ? 7.960 5.217 -9.963 1.00 84.25 95 ALA A CA 1
ATOM 721 C C . ALA A 1 95 ? 8.973 6.353 -9.692 1.00 84.25 95 ALA A C 1
ATOM 723 O O . ALA A 1 95 ? 9.550 6.426 -8.609 1.00 84.25 95 ALA A O 1
ATOM 724 N N . PHE A 1 96 ? 9.191 7.255 -10.655 1.00 87.12 96 PHE A N 1
ATOM 725 C CA . PHE A 1 96 ? 10.056 8.428 -10.493 1.00 87.12 96 PHE A CA 1
ATOM 726 C C . PHE A 1 96 ? 9.282 9.708 -10.152 1.00 87.12 96 PHE A C 1
ATOM 728 O O . PHE A 1 96 ? 9.900 10.754 -9.933 1.00 87.12 96 PHE A O 1
ATOM 735 N N . SER A 1 97 ? 7.950 9.663 -10.102 1.00 91.50 97 SER A N 1
ATOM 736 C CA . SER A 1 97 ? 7.144 10.845 -9.801 1.00 91.50 97 SER A CA 1
ATOM 737 C C . SER A 1 97 ? 7.251 11.247 -8.325 1.00 91.50 97 SER A C 1
ATOM 739 O O . SER A 1 97 ? 7.692 10.479 -7.464 1.00 91.50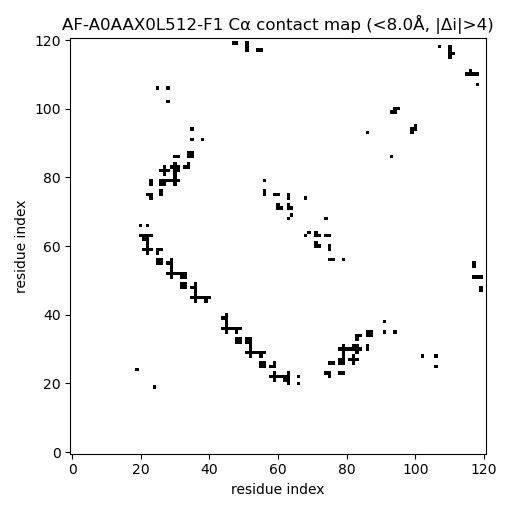 97 SER A O 1
ATOM 741 N N . GLU A 1 98 ? 6.894 12.495 -8.030 1.00 94.25 98 GLU A N 1
ATOM 742 C CA . GLU A 1 98 ? 6.718 12.965 -6.651 1.00 94.25 98 GLU A CA 1
ATOM 743 C C . GLU A 1 98 ? 5.552 12.234 -5.977 1.00 94.25 98 GLU A C 1
ATOM 745 O O . GLU A 1 98 ? 5.710 11.703 -4.884 1.00 94.25 98 GLU A O 1
ATOM 750 N N . ASP A 1 99 ? 4.448 12.059 -6.704 1.00 91.69 99 ASP A N 1
ATOM 751 C CA . ASP A 1 99 ? 3.260 11.344 -6.232 1.00 91.69 99 ASP A CA 1
ATOM 752 C C . ASP A 1 99 ? 3.590 9.912 -5.775 1.00 91.69 99 ASP A C 1
ATOM 754 O O . ASP A 1 99 ? 3.171 9.474 -4.708 1.00 91.69 99 ASP A O 1
ATOM 758 N N . PHE A 1 100 ? 4.429 9.180 -6.518 1.00 92.06 100 PHE A N 1
ATOM 759 C CA . PHE A 1 100 ? 4.872 7.853 -6.083 1.00 92.06 100 PHE A CA 1
ATOM 760 C C . PHE A 1 100 ? 5.669 7.906 -4.779 1.00 92.06 100 PHE A C 1
ATOM 762 O O . PHE A 1 100 ? 5.466 7.069 -3.899 1.00 92.06 100 PHE A O 1
ATOM 769 N N . ARG A 1 101 ? 6.575 8.878 -4.637 1.00 92.06 101 ARG A N 1
ATOM 770 C CA . ARG A 1 101 ? 7.385 9.034 -3.421 1.00 92.06 101 ARG A CA 1
ATOM 771 C C . ARG A 1 101 ? 6.510 9.350 -2.216 1.00 92.06 101 ARG A C 1
ATOM 773 O O . ARG A 1 101 ? 6.726 8.771 -1.149 1.00 92.06 101 ARG A O 1
ATOM 780 N N . ASP A 1 102 ? 5.507 10.197 -2.399 1.00 95.38 102 ASP A N 1
ATOM 781 C CA . ASP A 1 102 ? 4.546 10.541 -1.357 1.00 95.38 102 ASP A CA 1
ATOM 782 C C . ASP A 1 102 ? 3.702 9.336 -0.956 1.00 95.38 102 ASP A C 1
ATOM 784 O O . ASP A 1 102 ? 3.569 9.044 0.235 1.00 95.38 102 ASP A O 1
ATOM 788 N N . TRP A 1 103 ? 3.217 8.567 -1.930 1.00 94.88 103 TRP A N 1
ATOM 789 C CA . TRP A 1 103 ? 2.479 7.335 -1.674 1.00 94.88 103 TRP A CA 1
ATOM 790 C C . TRP A 1 103 ? 3.322 6.262 -0.990 1.00 94.88 103 TRP A C 1
ATOM 792 O O . TRP A 1 103 ? 2.875 5.664 -0.010 1.00 94.88 103 TRP A O 1
ATOM 802 N N . ALA A 1 104 ? 4.556 6.039 -1.438 1.00 92.62 104 ALA A N 1
ATOM 803 C CA . ALA A 1 104 ? 5.468 5.090 -0.809 1.00 92.62 104 ALA A CA 1
ATOM 804 C C . ALA A 1 104 ? 5.771 5.493 0.645 1.00 92.62 104 ALA A C 1
ATOM 806 O O . ALA A 1 104 ? 5.707 4.661 1.555 1.00 92.62 104 ALA A O 1
ATOM 807 N N . LYS A 1 105 ? 6.028 6.785 0.891 1.00 94.31 105 LYS A N 1
ATOM 808 C CA . LYS A 1 105 ? 6.237 7.331 2.239 1.00 94.31 105 LYS A CA 1
ATOM 809 C C . LYS A 1 105 ? 4.986 7.192 3.104 1.00 94.31 105 LYS A C 1
ATOM 811 O O . LYS A 1 105 ? 5.095 6.805 4.270 1.00 94.31 105 LYS A O 1
ATOM 816 N N . TYR A 1 106 ? 3.814 7.478 2.545 1.00 94.62 106 TYR A N 1
ATOM 817 C CA . TYR A 1 106 ? 2.532 7.328 3.222 1.00 94.62 106 TYR A CA 1
ATOM 818 C C . TYR A 1 106 ? 2.287 5.876 3.633 1.00 94.62 106 TYR A C 1
ATOM 820 O O . TYR A 1 106 ? 2.051 5.615 4.812 1.00 94.62 106 TYR A O 1
ATOM 828 N N . CYS A 1 107 ? 2.418 4.927 2.704 1.00 95.25 107 CYS A N 1
ATOM 829 C CA . CYS A 1 107 ? 2.240 3.509 2.994 1.00 95.25 107 CYS A CA 1
ATOM 830 C C . CYS A 1 107 ? 3.244 3.031 4.050 1.00 95.25 107 CYS A C 1
ATOM 832 O O . CYS A 1 107 ? 2.847 2.359 4.997 1.00 95.25 107 CYS A O 1
ATOM 834 N N . ASN A 1 108 ? 4.514 3.440 3.975 1.00 93.31 108 ASN A N 1
ATOM 835 C CA . ASN A 1 108 ? 5.500 3.104 5.007 1.00 93.31 108 ASN A CA 1
ATOM 836 C C . ASN A 1 108 ? 5.102 3.639 6.395 1.00 93.31 108 ASN A C 1
ATOM 838 O O . ASN A 1 108 ? 5.141 2.919 7.392 1.00 93.31 108 ASN A O 1
ATOM 842 N N . SER A 1 109 ? 4.690 4.907 6.466 1.00 93.44 109 SER A N 1
ATOM 843 C CA . SER A 1 109 ? 4.236 5.538 7.711 1.00 93.44 109 SER A CA 1
ATOM 844 C C . SER A 1 109 ? 3.004 4.832 8.286 1.00 93.44 109 SER A C 1
ATOM 846 O O . SER A 1 109 ? 2.932 4.557 9.485 1.00 93.44 109 SER A O 1
ATOM 848 N N . LEU A 1 110 ? 2.056 4.473 7.419 1.00 94.44 110 LEU A N 1
ATOM 849 C CA . LEU A 1 110 ? 0.854 3.747 7.802 1.00 94.44 110 LEU A CA 1
ATOM 850 C C . LEU A 1 110 ? 1.168 2.325 8.283 1.00 94.44 110 LEU A C 1
ATOM 852 O O . LEU A 1 110 ? 0.589 1.876 9.268 1.00 94.44 110 LEU A O 1
ATOM 856 N N . ALA A 1 111 ? 2.102 1.626 7.635 1.00 92.81 111 ALA A N 1
ATOM 857 C CA . ALA A 1 111 ? 2.528 0.297 8.064 1.00 92.81 111 ALA A CA 1
ATOM 858 C C . ALA A 1 111 ? 3.105 0.361 9.482 1.00 92.81 111 ALA A C 1
ATOM 860 O O . ALA A 1 111 ? 2.677 -0.388 10.358 1.00 92.81 111 ALA A O 1
ATOM 861 N N . LYS A 1 112 ? 3.990 1.333 9.741 1.00 92.81 112 LYS A N 1
ATOM 862 C CA . LYS A 1 112 ? 4.584 1.559 11.065 1.00 92.81 112 LYS A CA 1
ATOM 863 C C . LYS A 1 112 ? 3.539 1.892 12.126 1.00 92.81 112 LYS A C 1
ATOM 865 O O . LYS A 1 112 ? 3.574 1.304 13.202 1.00 92.81 112 LYS A O 1
ATOM 870 N N . SER A 1 113 ? 2.590 2.783 11.832 1.00 91.69 113 SER A N 1
ATOM 871 C CA . SER A 1 113 ? 1.547 3.156 12.801 1.00 91.69 113 SER A CA 1
ATOM 872 C C . SER A 1 113 ? 0.592 2.005 13.132 1.00 91.69 113 SER A C 1
ATOM 874 O O . SER A 1 113 ? -0.005 1.992 14.206 1.00 91.69 113 SER A O 1
ATOM 876 N N . LYS A 1 114 ? 0.477 1.016 12.239 1.00 88.38 114 LYS A N 1
ATOM 877 C CA . LYS A 1 114 ? -0.308 -0.207 12.439 1.00 88.38 114 LYS A CA 1
ATOM 878 C C . LYS A 1 114 ? 0.506 -1.402 12.935 1.00 88.38 114 LYS A C 1
ATOM 880 O O . LYS A 1 114 ? -0.072 -2.469 13.117 1.00 88.38 114 LYS A O 1
ATOM 885 N N . GLY A 1 115 ? 1.813 -1.244 13.152 1.00 88.88 115 GLY A N 1
ATOM 886 C CA . GLY A 1 115 ? 2.696 -2.344 13.550 1.00 88.88 115 GLY A CA 1
ATOM 887 C C . GLY A 1 115 ? 2.821 -3.440 12.486 1.00 88.88 115 GLY A C 1
ATOM 888 O O . GLY A 1 115 ? 3.032 -4.601 12.821 1.00 88.88 115 GLY A O 1
ATOM 889 N N . LEU A 1 116 ? 2.647 -3.092 11.208 1.00 85.81 116 LEU A N 1
ATOM 890 C CA . LEU A 1 116 ? 2.699 -4.022 10.087 1.00 85.81 116 LEU A CA 1
ATOM 891 C C . LEU A 1 116 ? 4.111 -4.066 9.488 1.00 85.81 116 LEU A C 1
ATOM 893 O O . LEU A 1 116 ? 4.635 -3.047 9.034 1.00 85.81 116 LEU A O 1
ATOM 897 N N . THR A 1 117 ? 4.699 -5.257 9.396 1.00 81.00 117 THR A N 1
ATOM 898 C CA . THR A 1 117 ? 5.980 -5.480 8.704 1.00 81.00 117 THR A CA 1
ATOM 899 C C . THR A 1 117 ? 5.723 -5.796 7.230 1.00 81.00 117 THR A C 1
ATOM 901 O O . THR A 1 117 ? 5.754 -6.951 6.816 1.00 81.00 117 THR A O 1
ATOM 904 N N . ILE A 1 118 ? 5.376 -4.769 6.448 1.00 79.62 118 ILE A N 1
ATOM 905 C CA . ILE A 1 118 ? 4.981 -4.927 5.033 1.00 79.62 118 ILE A CA 1
ATOM 906 C C . ILE A 1 118 ? 6.055 -4.430 4.067 1.00 79.62 118 ILE A C 1
ATOM 908 O O . ILE A 1 118 ? 6.162 -4.918 2.943 1.00 79.62 118 ILE A O 1
ATOM 912 N N . MET A 1 119 ? 6.846 -3.443 4.479 1.00 65.06 119 MET A N 1
ATOM 913 C CA . MET A 1 119 ? 7.825 -2.844 3.589 1.00 65.06 119 MET A CA 1
ATOM 914 C C . MET A 1 119 ? 9.135 -3.634 3.576 1.00 65.06 119 MET A C 1
ATOM 916 O O . MET A 1 119 ? 9.620 -4.028 4.634 1.00 65.06 119 MET A O 1
ATOM 920 N N . PRO A 1 120 ? 9.716 -3.837 2.384 1.00 54.84 120 PRO A N 1
ATOM 921 C CA . PRO A 1 120 ? 11.119 -4.170 2.233 1.00 54.84 120 PRO A CA 1
ATOM 922 C C . PRO A 1 120 ? 12.017 -3.233 3.043 1.00 54.84 120 PRO A C 1
ATOM 924 O O . PRO A 1 120 ? 11.969 -2.026 2.808 1.00 54.84 120 PRO A O 1
ATOM 927 N N . ASP A 1 121 ? 12.858 -3.790 3.915 1.00 50.91 121 ASP A N 1
ATOM 928 C CA . ASP A 1 121 ? 14.149 -3.168 4.243 1.00 50.91 121 ASP A CA 1
ATOM 929 C C . ASP A 1 121 ? 14.973 -2.966 2.961 1.00 50.91 121 ASP A C 1
ATOM 931 O O . ASP A 1 121 ? 14.860 -3.842 2.049 1.00 50.91 121 ASP A O 1
#

Secondary structure (DSSP, 8-state):
---------------------HHHHHHHHHHHHHHHHTT-SSHHHHHHHHHHHHHHHHHHHHHHHHTT-SSHHHHHHHHHHHHHHHHHHH-GGGGGSHHHHHHHHHHHHHHHHTT---S--

Mean predicted aligned error: 8.16 Å